Protein AF-A4RWR5-F1 (afdb_monomer_lite)

InterPro domains:
  IPR017384 NADH dehydrogenase [ubiquinone] (complex I), alpha subcomplex subunit 1 [PF15879] (2-54)
  IPR017384 N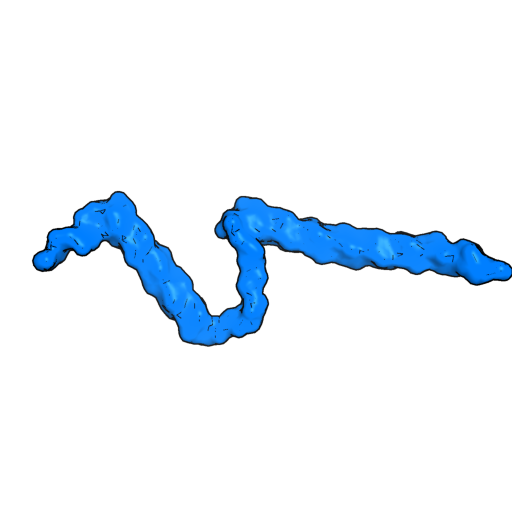ADH dehydrogenase [ubiquinone] (complex I), alpha subcomplex subunit 1 [PTHR17098] (1-54)

Foldseek 3Di:
DCVVVVVVVVVVVVVVVCVVVVVQVVVCVVPVDGDDPPDDPVNVVVVVVVVVVVVCVVVVVPPDD

Sequence (65 aa):
MPVESVPPFAIIVGAITAMGGLQYLTHGAAYGKPRAIGQDAFDRLVAARDERVKTAAASGRGAQK

pLDDT: mean 88.78, std 11.44, range [50.22, 98.06]

Structure (mmCIF, N/CA/C/O backbone):
data_AF-A4RWR5-F1
#
_entry.id   AF-A4RWR5-F1
#
loop_
_atom_site.group_PDB
_atom_site.id
_atom_site.type_symbol
_atom_site.label_atom_id
_atom_site.label_alt_id
_atom_site.label_comp_id
_atom_site.label_asym_id
_atom_site.label_entity_id
_atom_site.label_seq_id
_atom_site.pdbx_PDB_ins_code
_atom_site.Cartn_x
_atom_site.Cartn_y
_atom_site.Cartn_z
_atom_site.occupancy
_atom_site.B_iso_or_equiv
_atom_site.auth_seq_id
_atom_site.auth_comp_id
_atom_site.auth_asym_id
_atom_site.auth_atom_id
_atom_site.pdbx_PDB_model_num
ATOM 1 N N . MET A 1 1 ? 23.328 -0.732 -26.893 1.00 59.31 1 MET A N 1
ATOM 2 C CA . MET A 1 1 ? 23.394 -0.656 -25.414 1.00 59.31 1 MET A CA 1
ATOM 3 C C . MET A 1 1 ? 21.953 -0.514 -24.934 1.00 59.31 1 MET A C 1
ATOM 5 O O . MET A 1 1 ? 21.282 0.343 -25.485 1.00 59.31 1 MET A O 1
ATOM 9 N N . PRO A 1 2 ? 21.428 -1.318 -23.993 1.00 71.69 2 PRO A N 1
ATOM 10 C CA . PRO A 1 2 ? 19.982 -1.370 -23.691 1.00 71.69 2 PRO A CA 1
ATOM 11 C C . PRO A 1 2 ? 19.386 -0.077 -23.091 1.00 71.69 2 PRO A C 1
ATOM 13 O O . PRO A 1 2 ? 18.197 -0.016 -22.795 1.00 71.69 2 PRO A O 1
ATOM 16 N N . VAL A 1 3 ? 20.196 0.970 -22.925 1.00 80.50 3 VAL A N 1
ATOM 17 C CA . VAL A 1 3 ? 19.817 2.288 -22.394 1.00 80.50 3 VAL A CA 1
ATOM 18 C C . VAL A 1 3 ? 18.755 2.999 -23.232 1.00 80.50 3 VAL A C 1
ATOM 20 O O . VAL A 1 3 ? 17.942 3.719 -22.670 1.00 80.50 3 VAL A O 1
ATOM 23 N N . GLU A 1 4 ? 18.687 2.751 -24.540 1.00 85.19 4 GLU A N 1
ATOM 24 C CA . GLU A 1 4 ? 17.632 3.298 -25.413 1.00 85.19 4 GLU A CA 1
ATOM 25 C C . GLU A 1 4 ? 16.243 2.732 -25.076 1.00 85.19 4 GLU A C 1
ATOM 27 O O . GLU A 1 4 ? 15.225 3.367 -25.336 1.00 85.19 4 GLU A O 1
ATOM 32 N N . SER A 1 5 ? 16.190 1.550 -24.455 1.00 88.06 5 SER A N 1
ATOM 33 C CA . SER A 1 5 ? 14.946 0.914 -24.011 1.00 88.06 5 SER A CA 1
ATOM 34 C C . SER A 1 5 ? 14.544 1.314 -22.589 1.00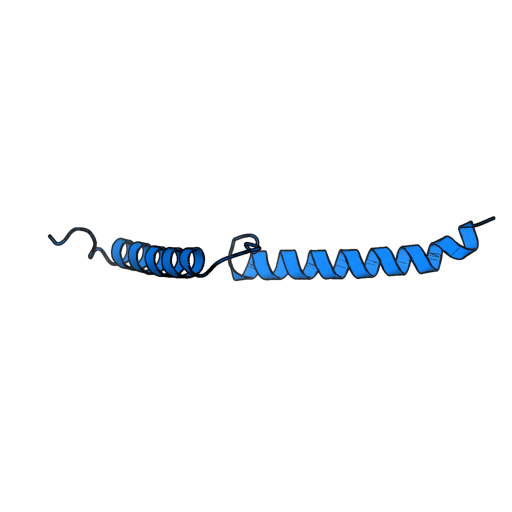 88.06 5 SER A C 1
ATOM 36 O O . SER A 1 5 ? 13.424 1.038 -22.177 1.00 88.06 5 SER A O 1
ATOM 38 N N . VAL A 1 6 ? 15.413 1.981 -21.824 1.00 92.56 6 VAL A N 1
ATOM 39 C CA . VAL A 1 6 ? 15.130 2.383 -20.433 1.00 92.56 6 VAL A CA 1
ATOM 40 C C . VAL A 1 6 ? 14.035 3.456 -20.324 1.00 92.56 6 VAL A C 1
ATOM 42 O O . VAL A 1 6 ? 13.173 3.298 -19.458 1.00 92.56 6 VAL A O 1
ATOM 45 N N . PRO A 1 7 ? 13.985 4.507 -21.171 1.00 94.19 7 PRO A N 1
ATOM 46 C CA . PRO A 1 7 ? 12.948 5.535 -21.085 1.00 94.19 7 PRO A CA 1
ATOM 47 C C . PRO A 1 7 ? 11.502 5.007 -21.103 1.00 94.19 7 PRO A C 1
ATOM 49 O O . PRO A 1 7 ? 10.745 5.381 -20.204 1.00 94.19 7 PRO A O 1
ATOM 52 N N . PRO A 1 8 ? 11.082 4.116 -22.028 1.00 94.75 8 PRO A N 1
ATOM 53 C CA . PRO A 1 8 ? 9.717 3.593 -21.995 1.00 94.75 8 PRO A CA 1
ATOM 54 C C . PRO A 1 8 ? 9.431 2.764 -20.735 1.00 94.75 8 PRO A C 1
ATOM 56 O O . PRO A 1 8 ? 8.357 2.904 -20.151 1.00 94.75 8 PRO A O 1
ATOM 59 N N . PHE A 1 9 ? 10.384 1.963 -20.246 1.00 94.56 9 PHE A N 1
ATOM 60 C CA . PHE A 1 9 ? 10.198 1.219 -18.993 1.00 94.56 9 PHE A CA 1
ATOM 61 C C . PHE A 1 9 ? 10.090 2.136 -17.773 1.00 94.56 9 PHE A C 1
ATOM 63 O O . PHE A 1 9 ? 9.248 1.901 -16.906 1.00 94.56 9 PHE A O 1
ATOM 70 N N . ALA A 1 10 ? 10.891 3.202 -17.714 1.00 94.56 10 ALA A N 1
ATOM 71 C CA . ALA A 1 10 ? 10.843 4.173 -16.625 1.00 94.56 10 ALA A CA 1
ATOM 72 C C . ALA A 1 10 ? 9.476 4.869 -16.547 1.00 94.56 10 ALA A C 1
ATOM 74 O O . ALA A 1 10 ? 8.928 5.030 -15.457 1.00 94.56 10 ALA A O 1
ATOM 75 N N . ILE A 1 11 ? 8.890 5.212 -17.699 1.00 96.69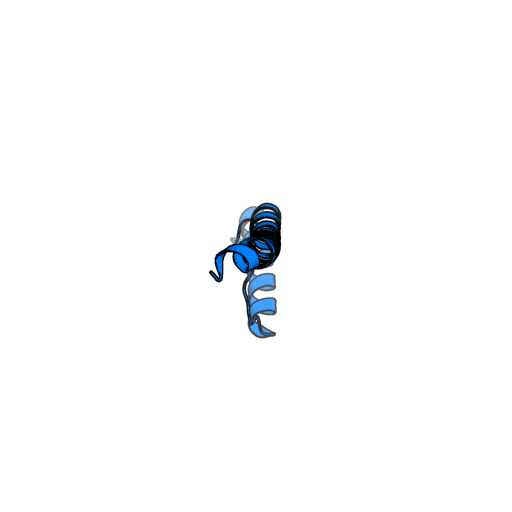 11 ILE A N 1
ATOM 76 C CA . ILE A 1 11 ? 7.546 5.798 -17.769 1.00 96.69 11 ILE A CA 1
ATOM 77 C C . ILE A 1 11 ? 6.497 4.808 -17.250 1.00 96.69 11 ILE A C 1
ATOM 79 O O . ILE A 1 11 ? 5.652 5.185 -16.441 1.00 96.69 11 ILE A O 1
ATOM 83 N N . ILE A 1 12 ? 6.568 3.539 -17.665 1.00 97.00 12 ILE A N 1
ATOM 84 C CA . ILE A 1 12 ? 5.618 2.502 -17.234 1.00 97.00 12 ILE A CA 1
ATOM 85 C C . ILE A 1 12 ? 5.689 2.292 -15.717 1.00 97.00 12 ILE A C 1
ATOM 87 O O . ILE A 1 12 ? 4.661 2.312 -15.039 1.00 97.00 12 ILE A O 1
ATOM 91 N N . VAL A 1 13 ? 6.895 2.135 -15.167 1.00 97.19 13 VAL A N 1
ATOM 92 C CA . VAL A 1 13 ? 7.093 1.962 -13.720 1.00 97.19 13 VAL A CA 1
ATOM 93 C C . VAL A 1 13 ? 6.612 3.192 -12.957 1.00 97.19 13 VAL A C 1
ATOM 95 O O . VAL A 1 13 ? 5.904 3.050 -11.958 1.00 97.19 13 VAL A O 1
ATOM 98 N N . GLY A 1 14 ? 6.942 4.393 -13.439 1.00 97.81 14 GLY A N 1
ATOM 99 C CA . GLY A 1 14 ? 6.490 5.645 -12.839 1.00 97.81 14 GLY A CA 1
ATOM 100 C C . GLY A 1 14 ? 4.966 5.740 -12.800 1.00 97.81 14 GLY A C 1
ATOM 101 O O . GLY A 1 14 ? 4.397 6.037 -11.751 1.00 97.81 14 GLY A O 1
ATOM 102 N N . ALA A 1 15 ? 4.298 5.403 -13.904 1.00 98.06 15 ALA A N 1
ATOM 103 C CA . ALA A 1 15 ? 2.844 5.435 -14.001 1.00 98.06 15 ALA A CA 1
ATOM 104 C C . ALA A 1 15 ? 2.166 4.427 -13.056 1.00 98.06 15 ALA A C 1
ATOM 106 O O . ALA A 1 15 ? 1.255 4.800 -12.317 1.00 98.06 15 ALA A O 1
ATOM 107 N N . ILE A 1 16 ? 2.628 3.171 -13.023 1.00 98.06 16 ILE A N 1
ATOM 108 C CA . ILE A 1 16 ? 2.068 2.134 -12.135 1.00 98.06 16 ILE A CA 1
ATOM 109 C C . ILE A 1 16 ? 2.275 2.513 -10.663 1.00 98.06 16 ILE A C 1
ATOM 111 O O . ILE A 1 16 ? 1.353 2.401 -9.852 1.00 98.06 16 ILE A O 1
ATOM 115 N N . THR A 1 17 ? 3.464 3.013 -10.324 1.00 97.69 17 THR A N 1
ATOM 116 C CA . THR A 1 17 ? 3.795 3.435 -8.957 1.00 97.69 17 THR A CA 1
ATOM 117 C C . THR A 1 17 ? 2.938 4.623 -8.527 1.00 97.69 17 THR A C 1
ATOM 119 O O . THR A 1 17 ? 2.369 4.607 -7.434 1.00 97.69 17 THR A O 1
ATOM 122 N N . ALA A 1 18 ? 2.779 5.625 -9.398 1.00 97.94 18 ALA A N 1
ATOM 123 C CA . ALA A 1 18 ? 1.920 6.774 -9.136 1.00 97.94 18 ALA A CA 1
ATOM 124 C C . ALA A 1 18 ? 0.457 6.353 -8.942 1.00 97.94 18 ALA A C 1
ATOM 126 O O . ALA A 1 18 ? -0.199 6.836 -8.022 1.00 97.94 18 ALA A O 1
ATOM 127 N N . MET A 1 19 ? -0.041 5.411 -9.750 1.00 97.75 19 MET A N 1
ATOM 128 C CA . MET A 1 19 ? -1.406 4.899 -9.626 1.00 97.75 19 MET A CA 1
ATOM 129 C C . MET A 1 19 ? -1.644 4.239 -8.261 1.00 97.75 19 MET A C 1
ATOM 131 O O . MET A 1 19 ? -2.603 4.587 -7.571 1.00 97.75 19 MET A O 1
ATOM 135 N N . GLY A 1 20 ? -0.762 3.325 -7.844 1.00 95.94 20 GLY A N 1
ATOM 136 C CA . GLY A 1 20 ? -0.880 2.650 -6.548 1.00 95.94 20 GLY A CA 1
ATOM 137 C C . GLY A 1 20 ? -0.733 3.614 -5.367 1.00 95.94 20 GLY A C 1
ATOM 138 O O . GLY A 1 20 ? -1.526 3.572 -4.425 1.00 95.94 20 GLY A O 1
ATOM 139 N N . GLY A 1 21 ? 0.234 4.532 -5.445 1.00 96.19 21 GLY A N 1
ATOM 140 C CA . GLY A 1 21 ? 0.462 5.547 -4.419 1.00 96.19 21 GLY A CA 1
ATOM 141 C C . GLY A 1 21 ? -0.727 6.491 -4.255 1.00 96.19 21 GLY A C 1
ATOM 142 O O . GLY A 1 21 ? -1.183 6.719 -3.135 1.00 96.19 21 GLY A O 1
ATOM 143 N N . LEU A 1 22 ? -1.292 6.985 -5.360 1.00 97.56 22 LEU A N 1
ATOM 144 C CA . LEU A 1 22 ? -2.450 7.876 -5.324 1.00 97.56 22 LEU A CA 1
ATOM 145 C C . LEU A 1 22 ? -3.673 7.182 -4.712 1.00 97.56 22 LEU A C 1
ATOM 147 O O . LEU A 1 22 ? -4.357 7.763 -3.871 1.00 97.56 22 LEU A O 1
ATOM 151 N N . GLN A 1 23 ? -3.931 5.924 -5.075 1.00 95.50 23 GLN A N 1
ATOM 152 C CA . GLN A 1 23 ? -5.021 5.136 -4.492 1.00 95.50 23 GLN A CA 1
ATOM 153 C C . GLN A 1 23 ? -4.835 4.909 -2.985 1.00 95.50 23 GLN A C 1
ATOM 155 O O . GLN A 1 23 ? -5.791 5.021 -2.217 1.00 95.50 23 GLN A O 1
ATOM 160 N N . TYR A 1 24 ? -3.607 4.625 -2.546 1.00 95.44 24 TYR A N 1
ATOM 161 C CA . TYR A 1 24 ? -3.296 4.447 -1.129 1.00 95.44 24 TYR A CA 1
ATOM 162 C C . TYR A 1 24 ? -3.508 5.740 -0.331 1.00 95.44 24 TYR A C 1
ATOM 164 O O . TYR A 1 24 ? -4.202 5.734 0.688 1.00 95.44 24 TYR A O 1
ATOM 172 N N . LEU A 1 25 ? -2.960 6.857 -0.818 1.00 95.94 25 LEU A N 1
ATOM 173 C CA . LEU A 1 25 ? -3.047 8.152 -0.145 1.00 95.94 25 LEU A CA 1
ATOM 174 C C . LEU A 1 25 ? -4.488 8.665 -0.075 1.00 95.94 25 LEU A C 1
ATOM 176 O O . LEU A 1 25 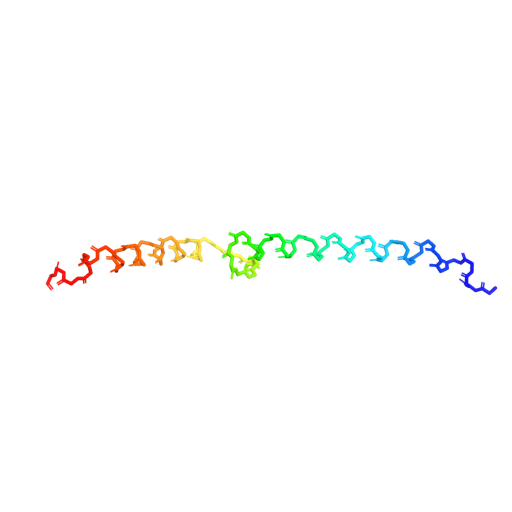? -4.927 9.113 0.981 1.00 95.94 25 LEU A O 1
ATOM 180 N N . THR A 1 26 ? -5.243 8.558 -1.169 1.00 96.38 26 THR A N 1
ATOM 181 C CA . THR A 1 26 ? -6.651 8.989 -1.207 1.00 96.38 26 THR A CA 1
ATOM 182 C C . THR A 1 26 ? -7.526 8.174 -0.254 1.00 96.38 26 THR A C 1
ATOM 184 O O . THR A 1 26 ? -8.333 8.751 0.474 1.00 96.38 26 THR A O 1
ATOM 187 N N . HIS A 1 27 ? -7.338 6.850 -0.181 1.00 95.25 27 HIS A N 1
ATOM 188 C CA . HIS A 1 27 ? -8.064 6.013 0.777 1.00 95.25 27 HIS A CA 1
ATOM 189 C C . HIS A 1 27 ? -7.680 6.333 2.228 1.00 95.25 27 HIS A C 1
ATOM 191 O O . HIS A 1 27 ? -8.555 6.468 3.083 1.00 95.25 27 HIS A O 1
ATOM 197 N N . GLY A 1 28 ? -6.381 6.495 2.496 1.00 94.75 28 GLY A N 1
ATOM 198 C CA . GLY A 1 28 ? -5.879 6.870 3.816 1.00 94.75 28 GLY A CA 1
ATOM 199 C C . GLY A 1 28 ? -6.434 8.214 4.290 1.00 94.75 28 GLY A C 1
ATOM 200 O O . GLY A 1 28 ? -6.846 8.323 5.440 1.00 94.75 28 GLY A O 1
ATOM 201 N N . ALA A 1 29 ? -6.526 9.205 3.400 1.00 94.38 29 ALA A N 1
ATOM 202 C CA . ALA A 1 29 ? -7.102 10.510 3.715 1.00 94.38 29 ALA A CA 1
ATOM 203 C C . ALA A 1 29 ? -8.613 10.443 4.003 1.00 94.38 29 ALA A C 1
ATOM 205 O O . ALA A 1 29 ? -9.088 11.106 4.920 1.00 94.38 29 ALA A O 1
ATOM 206 N N . ALA A 1 30 ? -9.369 9.633 3.255 1.00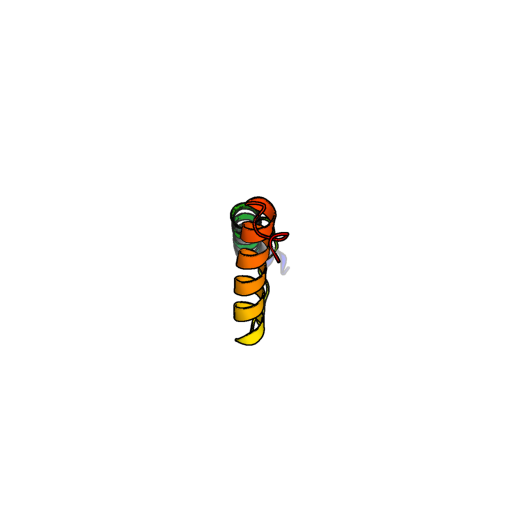 94.75 30 ALA A N 1
ATOM 207 C CA . ALA A 1 30 ? -10.821 9.536 3.414 1.00 94.75 30 ALA A CA 1
ATOM 208 C C . ALA A 1 30 ? -11.252 8.747 4.664 1.00 94.75 30 ALA A C 1
ATOM 210 O O . ALA A 1 30 ? -12.232 9.108 5.311 1.00 94.75 30 ALA A O 1
ATOM 211 N N . TYR A 1 31 ? -10.542 7.665 4.999 1.00 90.38 31 TYR A N 1
ATOM 212 C CA . TYR A 1 31 ? -10.947 6.732 6.060 1.00 90.38 31 TYR A CA 1
ATOM 213 C C . TYR A 1 31 ? -10.028 6.748 7.289 1.00 90.38 31 TYR A C 1
ATOM 215 O O . TYR A 1 31 ? -10.290 6.030 8.255 1.00 90.38 31 TYR A O 1
ATOM 223 N N . GLY A 1 32 ? -8.938 7.522 7.259 1.00 90.88 32 GLY A N 1
ATOM 224 C CA . GLY A 1 32 ? -7.964 7.640 8.350 1.00 90.88 32 GLY A CA 1
ATOM 225 C C . GLY A 1 32 ? -7.124 6.383 8.600 1.00 90.88 32 GLY A C 1
ATOM 226 O O . GLY A 1 32 ? -6.333 6.350 9.540 1.00 90.88 32 GLY A O 1
ATOM 227 N N . LYS A 1 33 ? -7.291 5.333 7.787 1.00 89.38 33 LYS A N 1
ATOM 228 C CA . LYS A 1 33 ? -6.577 4.059 7.912 1.00 89.38 33 LYS A CA 1
ATOM 229 C C . LYS A 1 33 ? -6.274 3.445 6.541 1.00 89.38 33 LYS A C 1
ATOM 231 O O . LYS A 1 33 ? -7.014 3.699 5.588 1.00 89.38 33 LYS A O 1
ATOM 236 N N . PRO A 1 34 ? -5.226 2.609 6.430 1.00 91.88 34 PRO A N 1
ATOM 237 C CA . PRO A 1 34 ? -4.980 1.813 5.233 1.00 91.88 34 PRO A CA 1
ATOM 238 C C . PRO A 1 34 ? -6.162 0.896 4.899 1.00 91.88 34 PRO A C 1
ATOM 240 O O . PRO A 1 34 ? -6.855 0.398 5.791 1.00 91.88 34 PRO A O 1
ATOM 243 N N . ARG A 1 35 ? -6.370 0.636 3.605 1.00 90.06 35 ARG A N 1
ATOM 244 C CA . ARG A 1 35 ? -7.422 -0.275 3.141 1.00 90.06 35 ARG A CA 1
ATOM 245 C C . ARG A 1 35 ? -7.109 -1.704 3.586 1.00 90.06 35 ARG A C 1
ATOM 247 O O . ARG A 1 35 ? -6.088 -2.257 3.187 1.00 90.06 35 ARG A O 1
ATOM 254 N N . ALA A 1 36 ? -8.006 -2.318 4.354 1.00 89.88 36 ALA A N 1
ATOM 255 C CA . ALA A 1 36 ? -7.902 -3.735 4.692 1.00 89.88 36 ALA A CA 1
ATOM 256 C C . ALA A 1 36 ? -8.193 -4.599 3.451 1.00 89.88 36 ALA A C 1
ATOM 258 O O . ALA A 1 36 ? -9.192 -4.390 2.756 1.00 89.88 36 ALA A O 1
ATOM 259 N N . ILE A 1 37 ? -7.312 -5.556 3.167 1.00 92.06 37 ILE A N 1
ATOM 260 C CA . ILE A 1 37 ? -7.430 -6.494 2.045 1.00 92.06 37 ILE A CA 1
ATOM 261 C C . ILE A 1 37 ? -7.937 -7.831 2.588 1.00 92.06 37 ILE A C 1
ATOM 263 O O . ILE A 1 37 ? -7.586 -8.213 3.698 1.00 92.06 37 ILE A O 1
ATOM 267 N N . GLY A 1 38 ? -8.756 -8.538 1.806 1.00 90.88 38 GLY A N 1
ATOM 268 C CA . GLY A 1 38 ? -9.214 -9.883 2.167 1.00 90.88 38 GLY A CA 1
ATOM 269 C C . GLY A 1 38 ? -10.317 -9.920 3.224 1.00 90.88 38 GLY A C 1
ATOM 270 O O . GLY A 1 38 ? -10.486 -10.949 3.860 1.00 90.88 38 GLY A O 1
ATOM 271 N N . GLN A 1 39 ? -11.067 -8.825 3.403 1.00 92.75 39 GLN A N 1
ATOM 272 C CA . GLN A 1 39 ? -12.152 -8.788 4.383 1.00 92.75 39 GLN A CA 1
ATOM 273 C C . GLN A 1 39 ? -13.289 -9.741 4.024 1.00 92.75 39 GLN A C 1
ATOM 275 O O . GLN A 1 39 ? -13.931 -9.599 2.970 1.00 92.75 39 GLN A O 1
ATOM 280 N N . ASP A 1 40 ? -13.572 -10.650 4.947 1.00 93.88 40 ASP A N 1
ATOM 281 C CA . ASP A 1 40 ? -14.662 -11.605 4.842 1.00 93.88 40 ASP A CA 1
ATOM 282 C C . ASP A 1 40 ? -15.985 -11.031 5.393 1.00 93.88 40 ASP A C 1
ATOM 284 O O . ASP A 1 40 ? -16.126 -9.832 5.668 1.00 93.88 40 ASP A O 1
ATOM 288 N N . ALA A 1 41 ? -17.019 -11.871 5.481 1.00 95.06 41 ALA A N 1
ATOM 289 C CA . ALA A 1 41 ? -18.314 -11.448 6.007 1.00 95.06 41 ALA A CA 1
ATOM 290 C C . ALA A 1 41 ? -18.254 -11.113 7.507 1.00 95.06 41 ALA A C 1
ATOM 292 O O . ALA A 1 41 ? -18.943 -10.194 7.956 1.00 95.06 41 ALA A O 1
ATOM 293 N N . PHE A 1 42 ? -17.431 -11.831 8.272 1.00 94.38 42 PHE A N 1
ATOM 294 C CA . PHE A 1 42 ? -17.288 -11.630 9.707 1.00 94.38 42 PHE A CA 1
ATOM 295 C C . PHE A 1 42 ? -16.629 -10.279 10.006 1.00 94.38 42 PHE A C 1
ATOM 297 O O . PHE A 1 42 ? -17.169 -9.505 10.798 1.00 94.38 42 PHE A O 1
ATOM 304 N N . ASP A 1 43 ? -15.561 -9.926 9.290 1.00 92.75 43 ASP A N 1
ATOM 305 C CA . ASP A 1 43 ? -14.861 -8.644 9.429 1.00 92.75 43 ASP A CA 1
ATOM 306 C C . ASP A 1 43 ? -15.789 -7.444 9.218 1.00 92.75 43 ASP A C 1
ATOM 308 O O . ASP A 1 43 ? -15.730 -6.446 9.943 1.00 92.75 43 ASP A O 1
ATOM 312 N N . ARG A 1 44 ? -16.695 -7.538 8.238 1.00 92.38 44 ARG A N 1
ATOM 313 C CA . ARG A 1 44 ? -17.674 -6.478 7.954 1.00 92.38 44 ARG A CA 1
ATOM 314 C C . ARG A 1 44 ? -18.688 -6.326 9.085 1.00 92.38 44 ARG A C 1
ATOM 316 O O . ARG A 1 44 ? -19.040 -5.200 9.441 1.00 92.38 44 ARG A O 1
ATOM 323 N N . LEU A 1 45 ? -19.147 -7.438 9.660 1.00 94.00 45 LEU A N 1
ATOM 324 C CA . LEU A 1 45 ? -20.077 -7.429 10.792 1.00 94.00 45 LEU A CA 1
ATOM 325 C C . LEU A 1 45 ? -19.413 -6.879 12.058 1.00 94.00 45 LEU A C 1
ATOM 327 O O . LEU A 1 45 ? -20.027 -6.084 12.773 1.00 94.00 45 LEU A O 1
ATOM 331 N N . VAL A 1 46 ? -18.153 -7.242 12.306 1.00 95.12 46 VAL A N 1
ATOM 332 C CA . VAL A 1 46 ? -17.359 -6.707 13.418 1.00 95.12 46 VAL A CA 1
ATOM 333 C C . VAL A 1 46 ? -17.130 -5.206 13.248 1.00 95.12 46 VAL A C 1
ATOM 335 O O . VAL A 1 46 ? -17.367 -4.453 14.189 1.00 95.12 46 VAL A O 1
ATOM 338 N N . ALA A 1 47 ? -16.781 -4.738 12.047 1.00 91.50 47 ALA A N 1
ATOM 339 C CA . ALA A 1 47 ? -16.627 -3.309 11.782 1.00 91.50 47 ALA A CA 1
ATOM 340 C C . ALA A 1 47 ? -17.931 -2.528 12.037 1.00 91.50 47 ALA A C 1
ATOM 342 O O . ALA A 1 47 ? -17.911 -1.473 12.671 1.00 91.50 47 ALA A O 1
ATOM 343 N N . ALA A 1 48 ? -19.079 -3.064 11.610 1.00 91.81 48 ALA A N 1
ATOM 344 C CA . ALA A 1 48 ? -20.381 -2.450 11.872 1.00 91.81 48 ALA A CA 1
ATOM 345 C C . ALA A 1 48 ? -20.737 -2.434 13.369 1.00 91.81 48 ALA A C 1
ATOM 347 O O . ALA A 1 48 ? -21.316 -1.463 13.861 1.00 91.81 48 ALA A O 1
ATOM 348 N N . ARG A 1 49 ? -20.387 -3.495 14.108 1.00 93.88 49 ARG A N 1
ATOM 349 C CA . ARG A 1 49 ? -20.528 -3.544 15.569 1.00 93.88 49 ARG A CA 1
ATOM 350 C C . ARG A 1 49 ? -19.673 -2.467 16.230 1.00 93.88 49 ARG A C 1
ATOM 352 O O . ARG A 1 49 ? -20.183 -1.747 17.082 1.00 93.88 49 ARG A O 1
ATOM 359 N N . ASP A 1 50 ? -18.410 -2.344 15.842 1.00 93.56 50 ASP A N 1
ATOM 360 C CA . ASP A 1 50 ? -17.480 -1.403 16.465 1.00 93.56 50 ASP A CA 1
ATOM 361 C C . ASP A 1 50 ? -17.927 0.046 16.267 1.00 93.56 50 ASP A C 1
ATOM 363 O O . ASP A 1 50 ? -17.877 0.833 17.210 1.00 93.56 50 ASP A O 1
ATOM 367 N N . GLU A 1 51 ? -18.468 0.392 15.098 1.00 90.19 51 GLU A N 1
ATOM 368 C CA . GLU A 1 51 ? -19.063 1.715 14.877 1.00 90.19 51 GLU A CA 1
ATOM 369 C C . GLU A 1 51 ? -20.300 1.961 15.761 1.00 90.19 51 GLU A C 1
ATOM 371 O O . GLU A 1 51 ? -20.463 3.048 16.323 1.00 90.19 51 GLU A O 1
ATOM 376 N N . ARG A 1 52 ? -21.142 0.944 15.995 1.00 90.00 52 ARG A N 1
ATOM 377 C CA . ARG A 1 52 ? -22.274 1.045 16.940 1.00 90.00 52 ARG A CA 1
ATOM 378 C C . ARG A 1 52 ? -21.809 1.225 18.385 1.00 90.00 52 ARG A C 1
ATOM 380 O O . ARG A 1 52 ? -22.402 2.001 19.125 1.00 90.00 52 ARG A O 1
ATOM 387 N N . VAL A 1 53 ? -20.749 0.532 18.794 1.00 92.50 53 VAL A N 1
ATOM 388 C CA . VAL A 1 53 ? -20.195 0.651 20.152 1.00 92.50 53 VAL A CA 1
ATOM 389 C C . VAL A 1 53 ? -19.556 2.023 20.355 1.00 92.50 53 VAL A C 1
ATOM 391 O O . VAL A 1 53 ? -19.840 2.674 21.356 1.00 92.50 53 VAL A O 1
ATOM 394 N N . LYS A 1 54 ? -18.760 2.508 19.395 1.00 89.94 54 LYS A N 1
ATOM 395 C CA . LYS A 1 54 ? -18.161 3.851 19.449 1.00 89.94 54 LYS A CA 1
ATOM 396 C C . LYS A 1 54 ? -19.222 4.943 19.530 1.00 89.94 54 LYS A C 1
ATOM 398 O O . LYS A 1 54 ? -19.111 5.840 20.359 1.00 89.94 54 LYS A O 1
ATOM 403 N N . THR A 1 55 ? -20.267 4.857 18.708 1.00 89.00 55 THR A N 1
ATOM 404 C CA . THR A 1 55 ? -21.377 5.825 18.733 1.00 89.00 55 THR A CA 1
ATOM 405 C C . THR A 1 55 ? -22.178 5.746 20.038 1.00 89.00 55 THR A C 1
ATOM 407 O O . THR A 1 55 ? -22.519 6.779 20.618 1.00 89.00 55 THR A O 1
ATOM 410 N N . ALA A 1 56 ? -22.429 4.544 20.567 1.00 86.62 56 ALA A N 1
ATOM 411 C CA . ALA A 1 56 ? -23.077 4.361 21.866 1.00 86.62 56 ALA A CA 1
ATOM 412 C C . ALA A 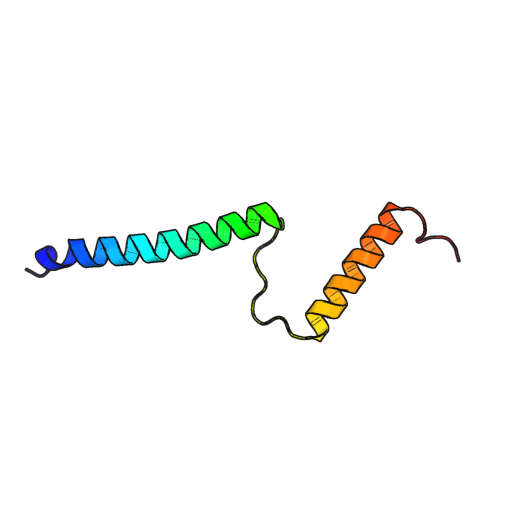1 56 ? -22.242 4.938 23.024 1.00 86.62 56 ALA A C 1
ATOM 414 O O . ALA A 1 56 ? -22.790 5.647 23.870 1.00 86.62 56 ALA A O 1
ATOM 415 N N . ALA A 1 57 ? -20.927 4.697 23.024 1.00 83.69 57 ALA A N 1
ATOM 416 C CA . ALA A 1 57 ? -19.985 5.239 24.000 1.00 83.69 57 ALA A CA 1
ATOM 417 C C . ALA A 1 57 ? -19.905 6.772 23.924 1.00 83.69 57 ALA A C 1
ATOM 419 O O . ALA A 1 57 ? -20.026 7.441 24.946 1.00 83.69 57 ALA A O 1
ATOM 420 N N . ALA A 1 58 ? -19.797 7.335 22.717 1.00 81.38 58 ALA A N 1
ATOM 421 C CA . ALA A 1 58 ? -19.775 8.782 22.503 1.00 81.38 58 ALA A CA 1
ATOM 422 C C . ALA A 1 58 ? -21.092 9.468 22.912 1.00 81.38 58 ALA A C 1
ATOM 424 O O . ALA A 1 58 ? -21.079 10.611 23.356 1.00 81.38 58 ALA A O 1
ATOM 425 N N . SER A 1 59 ? -22.231 8.774 22.793 1.00 78.94 59 SER A N 1
ATOM 426 C CA . SER A 1 59 ? -23.548 9.293 23.196 1.00 78.94 59 SER A CA 1
ATOM 427 C C . SER A 1 59 ? -23.911 9.047 24.669 1.00 78.94 59 SER A C 1
ATOM 429 O O . SER A 1 59 ? -25.048 9.306 25.058 1.00 78.94 59 SER A O 1
ATOM 431 N N . GLY A 1 60 ? -22.988 8.522 25.488 1.00 68.94 60 GLY A N 1
ATOM 432 C CA . GLY A 1 60 ? -23.185 8.322 26.932 1.00 68.94 60 GLY A CA 1
ATOM 433 C C . GLY A 1 60 ? -24.186 7.221 27.317 1.00 68.94 60 GLY A C 1
ATOM 434 O O . GLY A 1 60 ? -24.444 7.008 28.498 1.00 68.94 60 GLY A O 1
ATOM 435 N N . ARG A 1 61 ? -24.732 6.478 26.346 1.00 62.91 61 ARG A N 1
ATOM 436 C CA . ARG A 1 61 ? -25.721 5.404 26.574 1.00 62.91 61 ARG A CA 1
ATOM 437 C C . ARG A 1 61 ? -25.111 4.073 27.021 1.00 62.91 61 ARG A C 1
ATOM 439 O O . ARG A 1 61 ? -25.844 3.144 27.340 1.00 62.91 61 ARG A O 1
ATOM 446 N N . GLY A 1 62 ? -23.783 3.973 27.060 1.00 58.56 62 GLY A N 1
ATOM 447 C CA . GLY A 1 62 ? -23.058 2.748 27.416 1.00 58.56 62 GLY A CA 1
ATOM 448 C C . GLY A 1 62 ? -23.087 2.358 28.901 1.00 58.56 62 GLY A C 1
ATOM 449 O O . GLY A 1 62 ? -22.652 1.259 29.219 1.00 58.56 62 GLY A O 1
ATOM 450 N N . ALA A 1 63 ? -23.591 3.219 29.795 1.00 57.72 63 ALA A N 1
ATOM 451 C CA . ALA A 1 63 ? -23.599 2.985 31.247 1.00 57.72 63 ALA A CA 1
ATOM 452 C C . ALA A 1 63 ? -25.000 2.766 31.849 1.00 57.72 63 ALA A C 1
ATOM 454 O O . ALA A 1 63 ? -25.132 2.675 33.065 1.00 57.72 63 ALA A O 1
ATOM 455 N N . GLN A 1 64 ? -26.057 2.699 31.032 1.00 57.91 64 GLN A N 1
ATOM 456 C CA . GLN A 1 64 ? -27.419 2.500 31.533 1.00 57.91 64 GLN A CA 1
ATOM 457 C C . GLN A 1 64 ? -27.819 1.022 31.436 1.00 57.91 64 GLN A C 1
ATOM 459 O O . GLN A 1 64 ? -28.582 0.629 30.556 1.00 57.91 64 GLN A O 1
ATOM 464 N N . LYS A 1 65 ? -27.261 0.203 32.328 1.00 50.22 65 LYS A N 1
ATOM 465 C CA . LYS A 1 65 ? -27.888 -1.008 32.869 1.00 50.22 65 LYS A CA 1
ATOM 466 C C . LYS A 1 65 ? -27.242 -1.365 34.197 1.00 50.22 65 LYS A C 1
ATOM 468 O O . LYS A 1 65 ? -25.998 -1.460 34.219 1.00 50.22 65 LYS A O 1
#

Radius of gyration: 21.67 Å; chains: 1; bounding box: 51×22×58 Å

Secondary structure (DSSP, 8-state):
-GGGGHHHHHHHHHHHHHHHHHHHHHHHHHHSSPPPSS--HHHHHHHHHHHHHHHHHHTTGGG--

Organism: Ostreococcus lucimarinus (strain CCE9901) (NCBI:txid436017)